Protein AF-A0A202DYW8-F1 (afdb_monomer)

Mean predicted aligned error: 2.8 Å

Radius of gyration: 12.93 Å; Cα contacts (8 Å, |Δi|>4): 131; chains: 1; bounding box: 31×28×32 Å

pLDDT: mean 95.83, std 2.98, range [82.06, 98.69]

Foldseek 3Di:
DVCVVVVVDFKDKDQCPPVDDQQDKDWAFDQDPVVRGTDPDIFIKGFHDKDADDDPPDHHRMIMTGIDTDD

Sequence (71 aa):
MDSVLDGSKKAEIRKDDRGFEVGDELYLREWSLHTEDYGPRSVKVRVTYIFRGPGLGLKSGFVVMSFEVIK

Secondary structure (DSSP, 8-state):
-HHHHTT---EEEEES-S---TTPEEEEEEEETTTTEEEEEEEEEEEEEEEESSBTTBPTTEEEEEEEE--

Solvent-accessible surface area (backbone atoms only — not comparable to full-atom values): 4304 Å² total; per-residue (Å²): 104,64,49,54,75,75,58,78,49,45,64,48,78,45,72,60,84,77,76,84,53,72,68,41,75,44,79,49,63,33,75,32,86,90,75,75,40,75,46,93,52,67,48,49,28,34,28,72,39,78,48,69,35,63,53,100,90,40,53,68,61,28,29,42,35,31,43,45,77,65,129

Nearest PDB structures (foldseek):
  3iuw-assembly1_A  TM=9.461E-01  e=1.042E-04  Enterococcus faecalis V583
  5vx6-assembly2_B  TM=6.462E-01  e=1.676E-01  Bacillus subtilis subsp. subtilis str. 168
  5vx6-assembly1_A  TM=6.621E-01  e=4.009E-01  Bacillus subtilis subsp. subtilis str. 168
  8tnq-assembly1_B  TM=5.952E-01  e=4.608E+00  Homo sapiens
  8fqc-assembly1_U1  TM=5.194E-01  e=4.884E+00  Agrobacterium phage Milano

Structure (mmCIF, N/CA/C/O backbone):
data_AF-A0A202DYW8-F1
#
_entry.id   AF-A0A202DYW8-F1
#
loop_
_atom_site.group_PDB
_atom_site.id
_atom_site.type_symbol
_atom_site.label_atom_id
_atom_site.label_alt_id
_atom_site.label_comp_id
_atom_site.label_asym_id
_atom_site.label_entity_id
_atom_site.label_seq_id
_atom_site.pdbx_PDB_ins_code
_atom_site.Cartn_x
_atom_site.Cartn_y
_atom_site.Cartn_z
_atom_site.occupancy
_atom_site.B_iso_or_equiv
_atom_site.auth_seq_id
_atom_site.auth_comp_id
_atom_site.auth_asym_id
_atom_site.auth_atom_id
_atom_site.pdbx_PDB_model_num
ATOM 1 N N . MET A 1 1 ? 9.072 -5.818 -5.909 1.00 90.94 1 MET A N 1
ATOM 2 C CA . MET A 1 1 ? 7.992 -6.566 -6.583 1.00 90.94 1 MET A CA 1
ATOM 3 C C . MET A 1 1 ? 7.855 -7.961 -5.998 1.00 90.94 1 MET A C 1
ATOM 5 O O . MET A 1 1 ? 6.752 -8.342 -5.636 1.00 90.94 1 MET A O 1
ATOM 9 N N . ASP A 1 2 ? 8.966 -8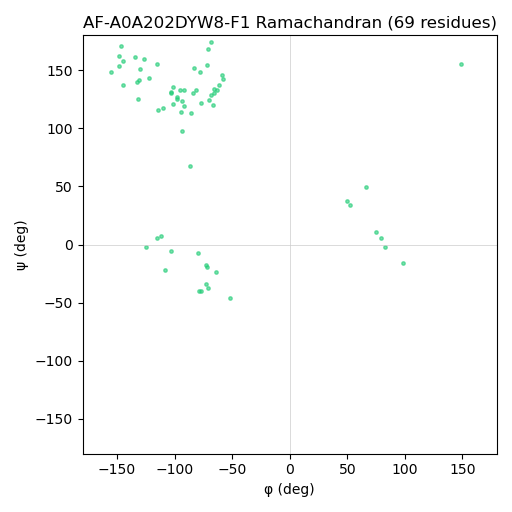.684 -5.841 1.00 92.88 2 ASP A N 1
ATOM 10 C CA . ASP A 1 2 ? 8.983 -10.078 -5.376 1.00 92.88 2 ASP A CA 1
ATOM 11 C C . ASP A 1 2 ? 8.205 -10.307 -4.074 1.00 92.88 2 ASP A C 1
ATOM 13 O O . ASP A 1 2 ? 7.331 -11.163 -4.053 1.00 92.88 2 ASP A O 1
ATOM 17 N N . SER A 1 3 ? 8.383 -9.452 -3.060 1.00 94.75 3 SER A N 1
ATOM 18 C CA . SER A 1 3 ? 7.657 -9.573 -1.783 1.00 94.75 3 SER A CA 1
ATOM 19 C C . SER A 1 3 ? 6.138 -9.397 -1.880 1.00 94.75 3 SER A C 1
ATOM 21 O O . SER A 1 3 ? 5.393 -9.853 -1.018 1.00 94.75 3 SER A O 1
ATOM 23 N N . VAL A 1 4 ? 5.646 -8.707 -2.911 1.00 94.19 4 VAL A N 1
ATOM 24 C CA . VAL A 1 4 ? 4.201 -8.610 -3.171 1.00 94.19 4 VAL A CA 1
ATOM 25 C C . VAL A 1 4 ? 3.712 -9.894 -3.841 1.00 94.19 4 VAL A C 1
ATOM 27 O O . VAL A 1 4 ? 2.643 -10.391 -3.500 1.00 94.19 4 VAL A O 1
ATOM 30 N N . LEU A 1 5 ? 4.503 -10.440 -4.771 1.00 90.88 5 LEU A N 1
ATOM 31 C CA . LEU A 1 5 ? 4.177 -11.659 -5.516 1.00 90.88 5 LEU A CA 1
ATOM 32 C C . LEU A 1 5 ? 4.240 -12.919 -4.640 1.00 90.88 5 LEU A C 1
ATOM 34 O O . LEU A 1 5 ? 3.402 -13.801 -4.796 1.00 90.88 5 LEU A O 1
ATOM 38 N N . ASP A 1 6 ? 5.194 -12.997 -3.709 1.00 92.69 6 ASP A N 1
ATOM 39 C CA . ASP A 1 6 ? 5.313 -14.104 -2.750 1.00 92.69 6 ASP A CA 1
ATOM 40 C C . ASP A 1 6 ? 4.344 -13.987 -1.552 1.00 92.69 6 ASP A C 1
ATOM 42 O O . ASP A 1 6 ? 4.212 -14.917 -0.757 1.00 92.69 6 ASP A O 1
ATOM 46 N N . GLY A 1 7 ? 3.633 -12.858 -1.432 1.00 92.25 7 GLY A N 1
ATOM 47 C CA . GLY A 1 7 ? 2.623 -12.611 -0.402 1.00 92.25 7 GLY A CA 1
ATOM 48 C C . GLY A 1 7 ? 3.166 -12.227 0.981 1.00 92.25 7 GLY A C 1
ATOM 49 O O . GLY A 1 7 ? 2.377 -12.086 1.922 1.00 92.25 7 GLY A O 1
ATOM 50 N N . SER A 1 8 ? 4.479 -12.033 1.133 1.00 95.94 8 SER A N 1
ATOM 51 C CA . SER A 1 8 ? 5.093 -11.583 2.390 1.00 95.94 8 SER A CA 1
ATOM 52 C C . SER A 1 8 ? 4.809 -10.106 2.690 1.00 95.94 8 SER A C 1
ATOM 54 O O . SER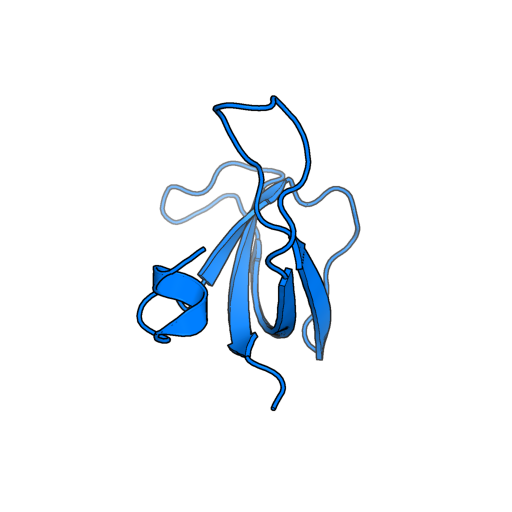 A 1 8 ? 4.606 -9.731 3.847 1.00 95.94 8 SER A O 1
ATOM 56 N N . LYS A 1 9 ? 4.721 -9.257 1.659 1.00 97.12 9 LYS A N 1
ATOM 57 C CA . LYS A 1 9 ? 4.325 -7.848 1.768 1.00 97.12 9 LYS A CA 1
ATOM 58 C C . LYS A 1 9 ? 2.828 -7.700 1.515 1.00 97.12 9 LYS A C 1
ATOM 60 O O . LYS A 1 9 ? 2.357 -7.860 0.395 1.00 97.12 9 LYS A O 1
ATOM 6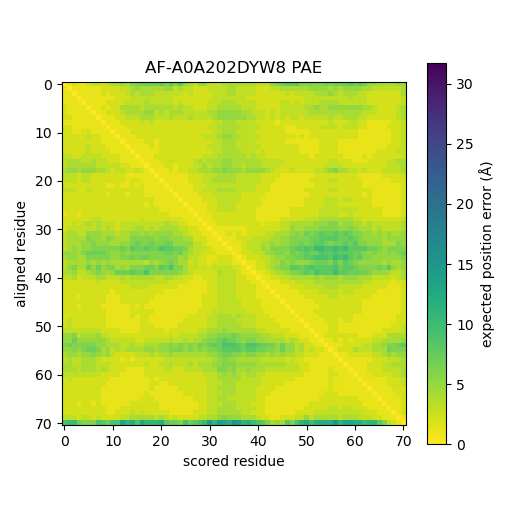5 N N . LYS A 1 10 ? 2.104 -7.300 2.561 1.00 97.62 10 LYS A N 1
ATOM 66 C CA . LYS A 1 10 ? 0.635 -7.171 2.560 1.00 97.62 10 LYS A CA 1
ATOM 67 C C . LYS A 1 10 ? 0.121 -5.744 2.741 1.00 97.62 10 LYS A C 1
ATOM 69 O O . LYS A 1 10 ? -1.074 -5.548 2.931 1.00 97.62 10 LYS A O 1
ATOM 74 N N . ALA A 1 11 ? 1.013 -4.755 2.766 1.00 97.75 11 ALA A N 1
ATOM 75 C CA . ALA A 1 11 ? 0.636 -3.358 2.943 1.00 97.75 11 ALA A CA 1
ATOM 76 C C . ALA A 1 11 ? 1.579 -2.392 2.219 1.00 97.75 11 ALA A C 1
ATOM 78 O O . ALA A 1 11 ? 2.758 -2.696 2.011 1.00 97.75 11 ALA A O 1
ATOM 79 N N . GLU A 1 12 ? 1.062 -1.220 1.858 1.00 96.88 12 GLU A N 1
ATOM 80 C CA . GLU A 1 12 ? 1.778 -0.137 1.180 1.00 96.88 12 GLU A CA 1
ATOM 81 C C . GLU A 1 12 ? 1.503 1.205 1.861 1.00 96.88 12 GLU A C 1
ATOM 83 O O . GLU A 1 12 ? 0.365 1.496 2.218 1.00 96.88 12 GLU A O 1
ATOM 88 N N . ILE A 1 13 ? 2.536 2.040 1.996 1.00 97.56 13 ILE A N 1
ATOM 89 C CA . ILE A 1 13 ? 2.381 3.429 2.437 1.00 97.56 13 ILE A CA 1
ATOM 90 C C . ILE A 1 13 ? 2.364 4.333 1.210 1.00 97.56 13 ILE A C 1
ATOM 92 O O . ILE A 1 13 ? 3.296 4.283 0.407 1.00 97.56 13 ILE A O 1
ATOM 96 N N . ARG A 1 14 ? 1.345 5.186 1.076 1.00 97.38 14 ARG A N 1
ATOM 97 C CA . ARG A 1 14 ? 1.243 6.183 -0.001 1.00 97.38 14 ARG A CA 1
ATOM 98 C C . ARG A 1 14 ? 0.823 7.542 0.522 1.00 97.38 14 ARG A C 1
ATOM 100 O O . ARG A 1 14 ? 0.284 7.653 1.616 1.00 97.38 14 ARG A O 1
ATOM 107 N N . LYS A 1 15 ? 1.069 8.578 -0.278 1.00 97.94 15 LYS A N 1
ATOM 108 C CA . LYS A 1 15 ? 0.395 9.863 -0.098 1.00 97.94 15 LYS A CA 1
ATOM 109 C C . LYS A 1 15 ? -1.092 9.659 -0.384 1.00 97.94 15 LYS A C 1
ATOM 111 O O . LYS A 1 15 ? -1.420 9.016 -1.376 1.00 97.94 15 LYS A O 1
ATOM 116 N N . ASP A 1 16 ? -1.960 10.173 0.474 1.00 97.31 16 ASP A N 1
ATOM 117 C CA . ASP A 1 16 ? -3.411 10.084 0.297 1.00 97.31 16 ASP A CA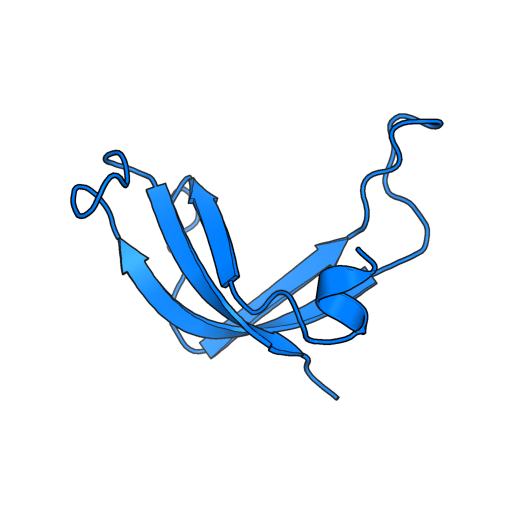 1
ATOM 118 C C . ASP A 1 16 ? -3.907 11.246 -0.578 1.00 97.31 16 ASP A C 1
ATOM 120 O O . ASP A 1 16 ? -4.523 12.197 -0.107 1.00 97.31 16 ASP A O 1
ATOM 124 N N . ASP A 1 17 ? -3.524 11.225 -1.857 1.00 97.75 17 ASP A N 1
ATOM 125 C CA . ASP A 1 17 ? -3.818 12.273 -2.847 1.00 97.75 17 ASP A CA 1
ATOM 126 C C . ASP A 1 17 ? -4.794 11.829 -3.946 1.00 97.75 17 ASP A C 1
ATOM 128 O O . ASP A 1 17 ? -5.026 12.561 -4.907 1.00 97.75 17 ASP A O 1
ATOM 132 N N . ARG A 1 18 ? -5.368 10.629 -3.801 1.00 96.69 18 ARG A N 1
ATOM 133 C CA . ARG A 1 18 ? -6.298 10.023 -4.767 1.00 96.69 18 ARG A CA 1
ATOM 134 C C . ARG A 1 18 ? -7.642 9.614 -4.164 1.00 96.69 18 ARG A C 1
ATOM 136 O O . ARG A 1 18 ? -8.491 9.151 -4.914 1.00 96.69 18 ARG A O 1
ATOM 143 N N . GLY A 1 19 ? -7.832 9.789 -2.853 1.00 95.19 19 GLY A N 1
ATOM 144 C CA . GLY A 1 19 ? -9.056 9.375 -2.162 1.00 95.19 19 GLY A CA 1
ATOM 145 C C . GLY A 1 19 ? -9.234 7.858 -2.160 1.00 95.19 19 GLY A C 1
ATOM 146 O O . GLY A 1 19 ? -10.287 7.378 -2.553 1.00 95.19 19 GLY A O 1
ATOM 147 N N . PHE A 1 20 ? -8.186 7.118 -1.780 1.00 97.69 20 PHE A N 1
ATOM 148 C CA . PHE A 1 20 ? -8.206 5.650 -1.765 1.00 97.69 20 PHE A CA 1
ATOM 149 C C . PHE A 1 20 ? -9.261 5.119 -0.801 1.00 97.69 20 PHE A C 1
ATOM 151 O O . PHE A 1 20 ? -9.306 5.584 0.331 1.00 97.69 20 PHE A O 1
ATOM 158 N 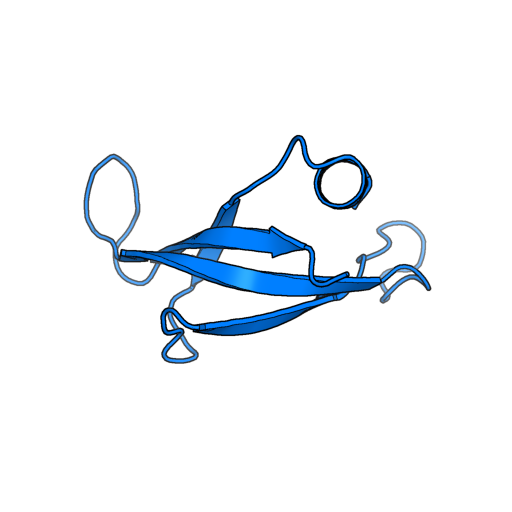N . GLU A 1 21 ? -10.014 4.094 -1.181 1.00 98.31 21 GLU A N 1
ATOM 159 C CA . GLU A 1 21 ? -11.024 3.458 -0.336 1.00 98.31 21 GLU A CA 1
ATOM 160 C C . GLU A 1 21 ? -10.835 1.938 -0.220 1.00 98.31 21 GLU A C 1
ATOM 162 O O . GLU A 1 21 ? -10.166 1.281 -1.023 1.00 98.31 21 GLU A O 1
ATOM 167 N N . VAL A 1 22 ? -11.414 1.350 0.831 1.00 98.62 22 VAL A N 1
ATOM 168 C CA . VAL A 1 22 ? -11.475 -0.113 0.959 1.00 98.62 22 VAL A CA 1
ATOM 169 C C . VAL A 1 22 ? -12.308 -0.677 -0.192 1.00 98.62 22 VAL A C 1
ATOM 171 O O . VAL A 1 22 ? -13.402 -0.194 -0.467 1.00 98.62 22 VAL A O 1
ATOM 174 N N . GLY A 1 23 ? -11.801 -1.725 -0.842 1.00 98.31 23 GLY A N 1
ATOM 175 C CA . GLY A 1 23 ? -12.398 -2.308 -2.043 1.00 98.31 23 GLY A CA 1
ATOM 176 C C . GLY A 1 23 ? -11.759 -1.838 -3.350 1.00 98.31 23 GLY A C 1
ATOM 177 O O . GLY A 1 23 ? -11.913 -2.536 -4.353 1.00 98.31 23 GLY A O 1
ATOM 178 N N . ASP A 1 24 ? -10.988 -0.745 -3.337 1.00 98.44 24 ASP A N 1
ATOM 179 C CA . ASP A 1 24 ? -10.265 -0.277 -4.519 1.00 98.44 24 ASP A CA 1
ATOM 180 C C . ASP A 1 24 ? -9.288 -1.331 -5.046 1.00 98.44 24 ASP A C 1
ATOM 182 O O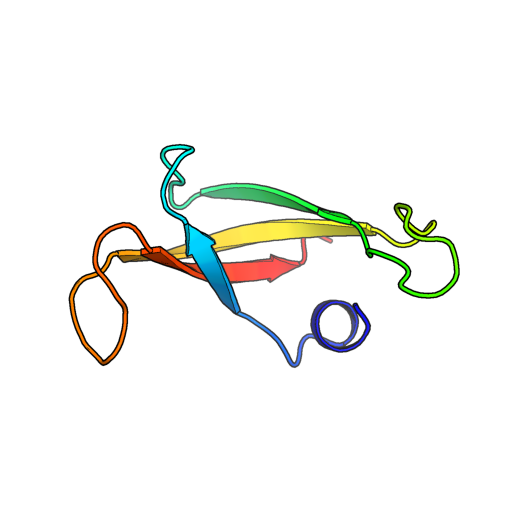 . ASP A 1 24 ? -8.640 -2.064 -4.288 1.00 98.44 24 ASP A O 1
ATOM 186 N N . GLU A 1 25 ? -9.134 -1.367 -6.368 1.00 98.00 25 GLU A N 1
ATOM 187 C CA . GLU A 1 25 ? -8.112 -2.169 -7.029 1.00 98.00 25 GLU A CA 1
ATOM 188 C C . GLU A 1 25 ? -6.900 -1.305 -7.375 1.00 98.00 25 GLU A C 1
ATOM 190 O O . GLU A 1 25 ? -7.000 -0.302 -8.083 1.00 98.00 25 GLU A O 1
ATOM 195 N N . LEU A 1 26 ? -5.722 -1.719 -6.913 1.00 97.19 26 LEU A N 1
ATOM 196 C CA . LEU A 1 26 ? -4.461 -1.078 -7.259 1.00 97.19 26 LEU A CA 1
ATOM 197 C C . LEU A 1 26 ? -3.733 -1.921 -8.300 1.00 97.19 26 LEU A C 1
ATOM 199 O O . LEU A 1 26 ? -3.507 -3.117 -8.110 1.00 97.19 26 LEU A O 1
ATOM 203 N N . TYR A 1 27 ? -3.291 -1.274 -9.375 1.00 96.12 27 TYR A N 1
ATOM 204 C CA . TYR A 1 27 ? -2.370 -1.865 -10.338 1.00 96.12 27 TYR A CA 1
ATOM 205 C C . TYR A 1 27 ? -0.933 -1.491 -9.968 1.00 96.12 27 TYR A C 1
ATOM 207 O O . TYR A 1 27 ? -0.459 -0.388 -10.251 1.00 96.12 27 TYR A O 1
ATOM 215 N N . LEU A 1 28 ? -0.243 -2.399 -9.280 1.00 95.56 28 LEU A N 1
ATOM 216 C CA . LEU A 1 28 ? 1.138 -2.206 -8.860 1.00 95.56 28 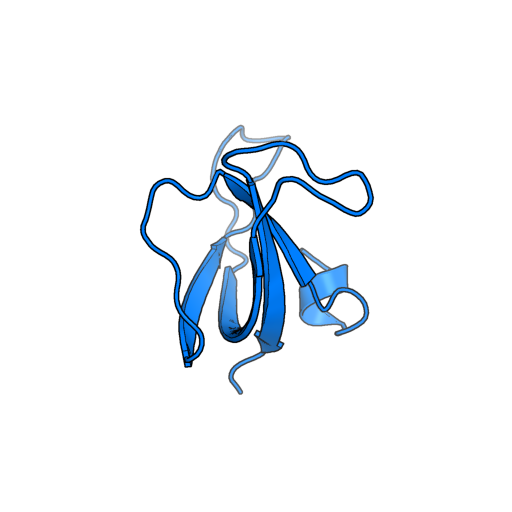LEU A CA 1
ATOM 217 C C . LEU A 1 28 ? 2.065 -2.623 -9.998 1.00 95.56 28 LEU A C 1
ATOM 219 O O . LEU A 1 28 ? 2.142 -3.799 -10.350 1.00 95.56 28 LEU A O 1
ATOM 223 N N . ARG A 1 29 ? 2.768 -1.650 -10.575 1.00 94.94 29 ARG A N 1
ATOM 224 C CA . ARG A 1 29 ? 3.769 -1.869 -11.621 1.00 94.94 29 ARG A CA 1
ATOM 225 C C . ARG A 1 29 ? 5.154 -1.799 -11.008 1.00 94.94 29 ARG A C 1
ATOM 227 O O . ARG A 1 29 ? 5.432 -0.903 -10.212 1.00 94.94 29 ARG A O 1
ATOM 234 N N . GLU A 1 30 ? 6.015 -2.732 -11.380 1.00 94.62 30 GLU A N 1
ATOM 235 C CA . GLU A 1 30 ? 7.411 -2.661 -10.988 1.00 94.62 30 GLU A CA 1
ATOM 236 C C . GLU A 1 30 ? 8.089 -1.451 -11.634 1.00 94.62 30 GLU A C 1
ATOM 238 O O . GLU A 1 30 ? 8.001 -1.257 -12.844 1.00 94.62 30 GLU A O 1
ATOM 243 N N . TRP A 1 31 ? 8.790 -0.662 -10.825 1.00 92.50 31 TRP A N 1
ATOM 244 C CA . TRP A 1 31 ? 9.712 0.360 -11.302 1.00 92.50 31 TRP A CA 1
ATOM 245 C C . TRP A 1 31 ? 11.128 -0.220 -11.365 1.00 92.50 31 TRP A C 1
ATOM 247 O O . TRP A 1 31 ? 11.632 -0.722 -10.359 1.00 92.50 31 TRP A O 1
ATOM 257 N N . SER A 1 32 ? 11.764 -0.162 -12.534 1.00 91.19 32 SER A N 1
ATOM 258 C CA . SER A 1 32 ? 13.135 -0.626 -12.749 1.00 91.19 3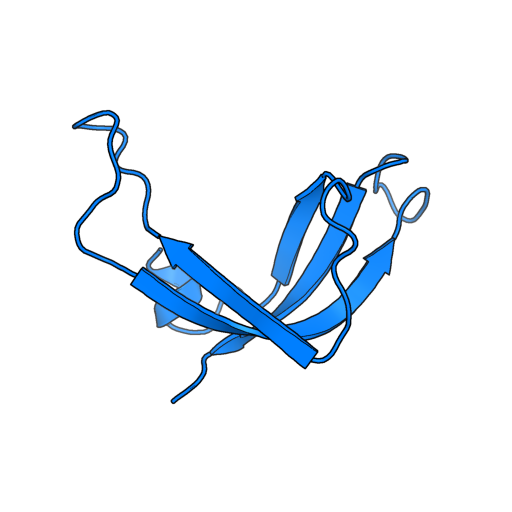2 SER A CA 1
ATOM 259 C C . SER A 1 32 ? 14.113 0.526 -12.541 1.00 91.19 32 SER A C 1
ATOM 261 O O . SER A 1 32 ? 14.092 1.513 -13.272 1.00 91.19 32 SER A O 1
ATOM 263 N N . LEU A 1 33 ? 15.018 0.384 -11.568 1.00 90.50 33 LEU A N 1
ATOM 264 C CA . LEU A 1 33 ? 16.098 1.354 -11.343 1.00 90.50 33 LEU A CA 1
ATOM 265 C C . LEU A 1 33 ? 17.180 1.306 -12.429 1.00 90.50 33 LEU A C 1
ATOM 267 O O . LEU A 1 33 ? 17.938 2.255 -12.564 1.00 90.50 33 LEU A O 1
ATOM 271 N N . HIS A 1 34 ? 17.273 0.210 -13.188 1.00 92.75 34 HIS A N 1
ATOM 272 C CA . HIS A 1 34 ? 18.259 0.085 -14.262 1.00 92.75 34 HIS A CA 1
ATOM 273 C C . HIS A 1 34 ? 17.853 0.872 -15.509 1.00 92.75 34 HIS A C 1
ATOM 275 O O . HIS A 1 34 ? 18.697 1.472 -16.163 1.00 92.75 34 HIS A O 1
ATOM 281 N N . THR A 1 35 ? 16.561 0.845 -15.838 1.00 93.50 35 THR A N 1
ATOM 282 C CA . THR A 1 35 ? 16.020 1.466 -17.054 1.00 93.50 35 THR A CA 1
ATOM 283 C C . THR A 1 35 ? 15.309 2.786 -16.780 1.00 93.50 35 THR A C 1
ATOM 285 O O . THR A 1 35 ? 14.877 3.423 -17.731 1.00 93.50 35 THR A O 1
ATOM 288 N N . GLU A 1 36 ? 15.152 3.168 -15.506 1.00 93.50 36 GLU A N 1
ATOM 289 C CA . GLU A 1 36 ? 14.359 4.325 -15.059 1.00 93.50 36 GLU A CA 1
ATOM 290 C C . GLU A 1 36 ? 12.945 4.358 -15.665 1.00 93.50 36 GLU A C 1
ATOM 292 O O . GLU A 1 36 ? 12.408 5.410 -16.002 1.00 93.50 36 GLU A O 1
ATOM 297 N N . ASP A 1 37 ? 12.337 3.179 -15.800 1.00 94.88 37 ASP A N 1
ATOM 298 C CA . ASP A 1 37 ? 11.012 3.008 -16.395 1.00 94.88 37 ASP A CA 1
ATOM 299 C C . ASP A 1 37 ? 10.270 1.848 -15.719 1.00 94.88 37 ASP A C 1
ATOM 301 O O . ASP A 1 37 ? 10.828 1.075 -14.929 1.00 94.88 37 ASP A O 1
ATOM 305 N N . TYR A 1 38 ? 8.990 1.702 -16.034 1.00 91.94 38 TYR A N 1
ATOM 306 C CA . TYR A 1 38 ? 8.193 0.567 -15.622 1.00 91.94 38 TYR A CA 1
ATOM 307 C C . TYR A 1 38 ? 8.686 -0.719 -16.287 1.00 91.94 38 TYR A C 1
ATOM 309 O O . TYR A 1 38 ? 8.652 -0.872 -17.507 1.00 91.94 38 TYR A O 1
ATOM 317 N N . GLY A 1 39 ? 9.079 -1.678 -15.453 1.00 88.94 39 GLY A N 1
ATOM 318 C CA . GLY A 1 39 ? 9.388 -3.031 -15.888 1.00 88.94 39 GLY A CA 1
ATOM 319 C C . GLY A 1 39 ? 8.141 -3.791 -16.364 1.00 88.94 39 GLY A C 1
ATOM 320 O O . GLY A 1 39 ? 7.006 -3.323 -16.221 1.00 88.94 39 GLY A O 1
ATOM 321 N N . PRO A 1 40 ? 8.322 -5.011 -16.897 1.00 91.00 40 PRO A N 1
ATOM 322 C CA . PRO A 1 40 ? 7.217 -5.810 -17.424 1.00 91.00 40 PRO A CA 1
ATOM 323 C C . PRO A 1 40 ? 6.323 -6.398 -16.323 1.00 91.00 40 PRO A C 1
ATOM 325 O O . PRO A 1 40 ? 5.203 -6.831 -16.596 1.00 91.00 40 PRO A O 1
ATOM 328 N N . ARG A 1 41 ? 6.802 -6.448 -15.073 1.00 93.81 41 ARG A N 1
ATOM 329 C CA . ARG A 1 41 ? 6.076 -7.086 -13.974 1.00 93.81 41 ARG A CA 1
ATOM 330 C C . ARG A 1 41 ? 5.012 -6.152 -13.418 1.00 93.81 41 ARG A C 1
ATOM 332 O O . ARG A 1 41 ? 5.268 -4.991 -13.094 1.00 93.81 41 ARG A O 1
ATOM 339 N N . SER A 1 42 ? 3.817 -6.698 -13.240 1.00 95.00 42 SER A N 1
ATOM 340 C CA . SER A 1 42 ? 2.707 -6.016 -12.589 1.00 95.00 42 SER A CA 1
ATOM 341 C C . SER A 1 42 ? 1.857 -6.994 -11.783 1.00 95.00 42 SER A C 1
ATOM 343 O O . SER A 1 42 ? 1.893 -8.201 -12.020 1.00 95.00 42 SER A O 1
ATOM 345 N N . VAL A 1 43 ? 1.123 -6.476 -10.802 1.00 96.00 43 VAL A N 1
ATOM 346 C CA . VAL A 1 43 ? 0.180 -7.249 -9.993 1.00 96.00 43 VAL A CA 1
ATOM 347 C C . VAL A 1 43 ? -1.017 -6.378 -9.640 1.00 96.00 43 VAL A C 1
ATOM 349 O O . VAL A 1 43 ? -0.869 -5.199 -9.306 1.00 96.00 43 VAL A O 1
ATOM 352 N N . LYS A 1 44 ? -2.215 -6.954 -9.740 1.00 97.38 44 LYS A N 1
ATOM 353 C CA . LYS A 1 44 ? -3.441 -6.328 -9.250 1.00 97.38 44 LYS A CA 1
ATOM 354 C C . LYS A 1 44 ? -3.686 -6.768 -7.817 1.00 97.38 44 LYS A C 1
ATOM 356 O O . LYS A 1 44 ? -3.608 -7.956 -7.505 1.00 97.38 44 LYS A O 1
ATOM 361 N N . VAL A 1 45 ? -3.987 -5.810 -6.957 1.00 97.94 45 VAL A N 1
ATOM 362 C CA . VAL A 1 45 ? -4.317 -6.070 -5.558 1.00 97.94 45 VAL A CA 1
ATOM 363 C C . VAL A 1 45 ? -5.604 -5.347 -5.194 1.00 97.94 45 VAL A C 1
ATOM 365 O O . VAL A 1 45 ? -5.893 -4.296 -5.759 1.00 97.94 45 VAL A O 1
ATOM 368 N N . ARG A 1 46 ? -6.361 -5.893 -4.247 1.00 98.44 46 ARG A N 1
ATOM 369 C CA . ARG A 1 46 ? -7.540 -5.247 -3.671 1.00 98.44 46 ARG A CA 1
ATOM 370 C C . ARG A 1 46 ? -7.201 -4.690 -2.301 1.00 98.44 46 ARG A C 1
ATOM 372 O O . ARG A 1 46 ? -6.640 -5.415 -1.482 1.00 98.44 46 ARG A O 1
ATOM 379 N N . VAL A 1 47 ? -7.545 -3.431 -2.046 1.00 98.69 47 VAL A N 1
ATOM 380 C CA . VAL A 1 47 ? -7.373 -2.803 -0.733 1.00 98.69 47 VAL A CA 1
ATOM 381 C C . VAL A 1 47 ? -8.368 -3.410 0.250 1.00 98.69 47 VAL A C 1
ATOM 383 O O . VAL A 1 47 ? -9.575 -3.395 0.014 1.00 98.69 47 VAL A O 1
ATOM 386 N N . THR A 1 48 ? -7.863 -3.936 1.362 1.00 98.69 48 THR A N 1
ATOM 387 C CA . THR A 1 48 ? -8.668 -4.598 2.401 1.00 98.69 48 THR A CA 1
ATOM 388 C C . THR A 1 48 ? -8.782 -3.778 3.678 1.00 98.69 48 THR A C 1
ATOM 390 O O . THR A 1 48 ? -9.721 -3.964 4.447 1.00 98.69 48 THR A O 1
ATOM 393 N N . TYR A 1 49 ? -7.849 -2.854 3.907 1.00 98.62 49 TYR A N 1
ATOM 394 C CA . TYR A 1 49 ? -7.870 -1.965 5.061 1.00 98.62 49 TYR A CA 1
ATOM 395 C C . TYR A 1 49 ? -7.095 -0.681 4.778 1.00 98.62 49 TYR A C 1
ATOM 397 O O . TYR A 1 49 ? -6.105 -0.694 4.045 1.00 98.62 49 TYR A O 1
ATOM 405 N N . ILE A 1 50 ? -7.533 0.414 5.400 1.00 98.56 50 ILE A N 1
ATOM 406 C CA . ILE A 1 50 ? -6.939 1.741 5.274 1.00 98.56 50 ILE A CA 1
ATOM 407 C C . ILE A 1 50 ? -6.735 2.349 6.663 1.00 98.56 50 ILE A C 1
ATOM 409 O O . ILE A 1 50 ? -7.683 2.515 7.426 1.00 98.56 50 ILE A O 1
ATOM 413 N N . PHE A 1 51 ? -5.499 2.751 6.958 1.00 98.19 51 PHE A N 1
ATOM 414 C CA . PHE A 1 51 ? -5.171 3.618 8.087 1.00 98.19 51 PHE A CA 1
ATOM 415 C C . PHE A 1 51 ? -4.640 4.954 7.571 1.00 98.19 51 PHE A C 1
ATOM 417 O O . PHE A 1 51 ? -3.582 5.002 6.939 1.00 98.19 51 PHE A O 1
ATOM 424 N N . ARG A 1 52 ? -5.368 6.039 7.844 1.00 98.00 52 ARG A N 1
ATOM 425 C CA . ARG A 1 52 ? -4.985 7.399 7.449 1.00 98.00 52 ARG A CA 1
ATOM 426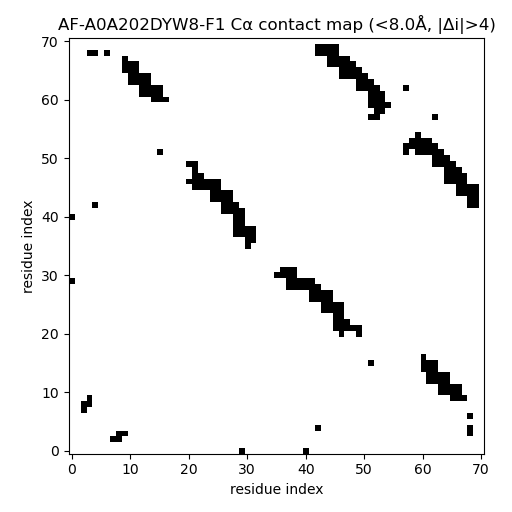 C C . ARG A 1 52 ? -4.267 8.098 8.590 1.00 98.00 52 ARG A C 1
ATOM 428 O O . ARG A 1 52 ? -4.718 8.062 9.732 1.00 98.00 52 ARG A O 1
ATOM 435 N N . GLY A 1 53 ? -3.146 8.730 8.266 1.00 96.69 53 GLY A N 1
ATOM 436 C CA . GLY A 1 53 ? -2.418 9.559 9.213 1.00 96.69 53 GLY A CA 1
ATOM 437 C C . GLY A 1 53 ? -3.161 10.865 9.527 1.00 96.69 53 GLY A C 1
ATOM 438 O O . GLY A 1 53 ? -4.079 11.251 8.801 1.00 96.69 53 GLY A O 1
ATOM 439 N N . PRO A 1 54 ? -2.719 11.601 10.561 1.00 96.88 54 PRO A N 1
ATOM 440 C CA . PRO A 1 54 ? -1.547 11.320 11.391 1.00 96.88 54 PRO A CA 1
ATOM 441 C C . PRO A 1 54 ? -1.810 10.308 12.524 1.00 96.88 54 PRO A C 1
ATOM 443 O O . PRO A 1 54 ? -2.909 10.236 13.063 1.00 96.88 54 PRO A O 1
ATOM 446 N N . GLY A 1 55 ? -0.774 9.569 12.933 1.00 96.19 55 GLY A N 1
ATOM 447 C CA . GLY A 1 55 ? -0.820 8.651 14.083 1.00 96.19 55 GLY A CA 1
ATOM 448 C C . GLY A 1 55 ? 0.099 7.443 13.909 1.00 96.19 55 GLY A C 1
ATOM 449 O O . GLY A 1 55 ? 0.431 7.084 12.785 1.00 96.19 55 GLY A O 1
ATOM 450 N N . LEU A 1 56 ? 0.541 6.819 15.009 1.00 94.31 56 LEU A N 1
ATOM 451 C CA . LEU A 1 56 ? 1.379 5.602 14.982 1.00 94.31 56 LEU A CA 1
ATOM 452 C C . LEU A 1 56 ? 2.650 5.722 14.106 1.00 94.31 56 LEU A C 1
ATOM 454 O O . LEU A 1 56 ? 3.072 4.767 13.463 1.00 94.31 56 LEU A O 1
ATOM 458 N N . GLY A 1 57 ? 3.251 6.915 14.046 1.00 95.75 57 GLY A N 1
ATOM 459 C CA . GLY A 1 57 ? 4.420 7.193 13.201 1.00 95.75 57 GLY A CA 1
ATOM 460 C C . GLY A 1 57 ? 4.102 7.524 11.735 1.00 95.75 57 GLY A C 1
ATOM 461 O O . GLY A 1 57 ? 5.012 7.872 10.983 1.00 95.75 57 GLY A O 1
ATOM 462 N N . LEU A 1 58 ? 2.831 7.490 11.323 1.00 97.44 58 LEU A N 1
ATOM 463 C CA . LEU A 1 58 ? 2.392 7.924 10.000 1.00 97.44 58 LEU A CA 1
ATOM 464 C C . LEU A 1 58 ? 2.165 9.440 9.974 1.00 97.44 58 LEU A C 1
ATOM 466 O O . LEU A 1 58 ? 1.478 10.001 10.832 1.00 97.44 58 LEU A O 1
ATOM 470 N N . LYS A 1 59 ? 2.748 10.108 8.975 1.00 97.50 59 LYS A N 1
ATOM 471 C CA . LYS A 1 59 ? 2.603 11.556 8.765 1.00 97.50 59 LYS A CA 1
ATOM 472 C C . LYS A 1 59 ? 1.197 11.901 8.262 1.00 97.50 59 LYS A C 1
ATOM 474 O O . LYS A 1 59 ? 0.548 11.088 7.610 1.00 97.50 59 LYS A O 1
ATOM 479 N N . SER A 1 60 ? 0.748 13.130 8.525 1.00 97.81 60 SER A N 1
ATOM 480 C CA . SER A 1 60 ? -0.485 13.661 7.925 1.00 97.81 60 SER A CA 1
ATOM 481 C C . SER A 1 60 ? -0.399 13.637 6.392 1.00 97.81 60 SER A C 1
ATOM 483 O O . SER A 1 60 ? 0.673 13.872 5.828 1.00 97.81 60 SER A O 1
ATOM 485 N N . GLY A 1 61 ? -1.512 13.327 5.724 1.00 97.25 61 GLY A N 1
ATOM 486 C CA . GLY A 1 61 ? -1.581 13.199 4.263 1.00 97.25 61 GLY A CA 1
ATOM 487 C C . GLY A 1 61 ? -0.962 11.914 3.701 1.00 97.25 61 GLY A C 1
ATOM 488 O O . GLY A 1 61 ? -0.785 11.809 2.488 1.00 97.25 61 GLY A O 1
ATOM 489 N N . PHE A 1 62 ? -0.618 10.946 4.555 1.00 98.31 62 PHE A N 1
ATOM 490 C CA . PHE A 1 62 ? -0.216 9.600 4.154 1.00 98.31 62 PHE A CA 1
ATOM 491 C C . PHE A 1 62 ? -1.218 8.561 4.651 1.00 98.31 62 PHE A C 1
ATOM 493 O O . PHE A 1 62 ? -1.898 8.749 5.661 1.00 98.31 62 PHE A O 1
ATOM 500 N N . VAL A 1 63 ? -1.256 7.438 3.947 1.00 98.31 63 VAL A N 1
ATOM 501 C CA . VAL A 1 63 ? -2.109 6.289 4.212 1.00 98.31 63 VAL A CA 1
ATOM 502 C C . VAL A 1 63 ? -1.277 5.013 4.208 1.00 98.31 63 VAL A C 1
ATOM 504 O O . VAL A 1 63 ? -0.371 4.871 3.387 1.00 98.31 63 VAL A O 1
ATOM 507 N N . VAL A 1 64 ? -1.587 4.082 5.108 1.00 98.38 64 VAL A N 1
ATOM 508 C CA . VAL A 1 64 ? -1.169 2.679 5.007 1.00 98.38 64 VAL A CA 1
ATOM 509 C C . VAL A 1 64 ? -2.365 1.884 4.497 1.00 98.38 64 VAL A C 1
ATOM 511 O O . VAL A 1 64 ? -3.418 1.880 5.132 1.00 98.38 64 VAL A O 1
ATOM 514 N N . MET A 1 65 ? -2.202 1.213 3.361 1.00 98.62 65 MET A N 1
ATOM 515 C CA . MET A 1 65 ? -3.222 0.356 2.763 1.00 98.62 65 MET A CA 1
ATOM 516 C C . MET A 1 65 ? -2.781 -1.094 2.873 1.00 98.62 65 MET A C 1
ATOM 518 O O . MET A 1 65 ? -1.759 -1.456 2.288 1.00 98.62 65 MET A O 1
ATOM 522 N N . SER A 1 66 ? -3.533 -1.921 3.595 1.00 98.62 66 SER A N 1
ATOM 523 C CA . SER A 1 66 ? -3.398 -3.372 3.470 1.00 98.62 66 SER A CA 1
ATOM 524 C C . SER A 1 66 ? -4.098 -3.843 2.206 1.00 98.62 66 SER A C 1
ATOM 526 O O . SER A 1 66 ? -5.088 -3.247 1.777 1.00 98.62 66 SER A O 1
ATOM 528 N N . PHE A 1 67 ? -3.586 -4.907 1.604 1.00 98.56 67 PHE A N 1
ATOM 529 C CA . PHE A 1 67 ? -4.131 -5.429 0.364 1.00 98.56 67 PHE A CA 1
ATOM 530 C C . PHE A 1 67 ? -3.973 -6.943 0.247 1.00 98.56 67 PHE A C 1
ATOM 532 O O . PHE A 1 67 ? -3.125 -7.557 0.899 1.00 98.56 67 PHE A O 1
ATOM 539 N N . GLU A 1 68 ? -4.757 -7.527 -0.652 1.00 97.62 68 GLU A N 1
ATOM 540 C CA . GLU A 1 68 ? -4.640 -8.918 -1.086 1.00 97.62 68 GLU A CA 1
ATOM 541 C C . GLU A 1 68 ? -4.438 -8.986 -2.599 1.00 97.62 68 GLU A C 1
ATOM 543 O O . GLU A 1 68 ? -5.009 -8.190 -3.345 1.00 97.62 68 GLU A O 1
ATOM 548 N N . VAL A 1 69 ? -3.623 -9.933 -3.066 1.00 96.50 69 VAL A N 1
ATOM 549 C CA . VAL A 1 69 ? -3.427 -10.168 -4.503 1.00 96.50 69 VAL A CA 1
ATOM 550 C C . VAL A 1 69 ? -4.714 -10.722 -5.109 1.00 96.50 69 VAL A C 1
ATOM 552 O O . VAL A 1 69 ? -5.268 -11.702 -4.610 1.00 96.50 69 VAL A O 1
ATOM 555 N N . ILE A 1 70 ? -5.171 -10.104 -6.198 1.00 95.31 70 ILE A N 1
ATOM 556 C CA . ILE A 1 70 ? -6.306 -10.595 -6.981 1.00 95.31 70 ILE A CA 1
ATOM 557 C C . ILE A 1 70 ? -5.802 -11.766 -7.830 1.00 95.31 70 ILE A C 1
ATOM 559 O O . ILE A 1 70 ? -4.845 -11.608 -8.590 1.00 95.31 70 ILE A O 1
ATOM 563 N N . LYS A 1 71 ? -6.423 -12.935 -7.653 1.00 82.06 71 LYS A N 1
ATOM 564 C CA . LYS A 1 71 ? -6.140 -14.157 -8.417 1.00 82.06 71 LYS A CA 1
ATOM 565 C C . LYS A 1 71 ? -6.971 -14.227 -9.689 1.00 82.06 71 LYS A C 1
ATOM 567 O O . LYS A 1 71 ? -8.127 -13.748 -9.648 1.00 82.06 71 LYS A O 1
#